Protein AF-0000000075883221 (afdb_homodimer)

Sequence (142 aa):
MRKSFYSWLMTQRNPKSNEPLAILADLVFDDTTFPKHTNDFETISRYLEDQAGFSFNLGQFDEIWEDYLAHMRKSFYSWLMTQRNPKSNEPLAILADLVFDDTTFPKHTNDFETISRYLEDQAGFSFNLGQFDEIWEDYLAH

pLDDT: mean 91.97, std 5.65, range [69.56, 97.62]

Secondary structure (DSSP, 8-state):
-PPPHHHHHHTT--TT---HHHHHHHHHHH-TTS-TT---HHHHHHHHHH-GGGEEEGGGHHHHHHHHHT-/-PPPHHHHHHTT--TT---HHHHHHHHHHH-TTS-TT---HHHHHHHHHH-GGGEEEGGGHHHHHHHHHT-

Organism: Streptococcus dysgalactiae (NCBI:txid1334)

InterPro domains:
  IPR010673 Protein of unknown function UPF0346 [MF_01538] (1-71)
  IPR010673 Protein of unknown function UPF0346 [NF010193] (1-71)
  IPR010673 Protein of unknown function UPF0346 [PIRSF037262] (1-69)
  IPR023089 YozE SAM-like domain [PF06855] (4-69)
  IPR036806 YozE SAM-like superfamily [G3DSA:1.10.150.260] (1-71)
  IPR036806 YozE SAM-like superfamily [SSF140652] (2-71)

Structure (mmCIF, N/CA/C/O backbone):
data_AF-0000000075883221-model_v1
#
loop_
_entity.id
_entity.type
_entity.pdbx_description
1 polymer 'Uncharacterized protein YozE (UPF0346 family)'
#
loop_
_atom_site.group_PDB
_atom_site.id
_atom_site.type_symbol
_atom_site.label_atom_id
_atom_site.label_alt_id
_atom_site.label_comp_id
_atom_site.label_asym_id
_atom_site.label_entity_id
_atom_site.label_seq_id
_atom_site.pdbx_PDB_ins_code
_atom_site.Cartn_x
_atom_site.Cartn_y
_atom_site.Cartn_z
_atom_site.occupancy
_atom_site.B_iso_or_equiv
_atom_site.auth_seq_id
_atom_site.auth_comp_id
_atom_site.auth_asym_id
_atom_site.auth_atom_id
_atom_site.pdbx_PDB_model_num
ATOM 1 N N . MET A 1 1 ? 0.484 31.312 6.648 1 73.25 1 MET A N 1
ATOM 2 C CA . MET A 1 1 ? 0.153 30.125 7.418 1 73.25 1 MET A CA 1
ATOM 3 C C . MET A 1 1 ? 0.407 28.859 6.602 1 73.25 1 MET A C 1
ATOM 5 O O . MET A 1 1 ? 0.281 28.875 5.375 1 73.25 1 MET A O 1
ATOM 9 N N . ARG A 1 2 ? 1.099 27.812 7.137 1 83.62 2 ARG A N 1
ATOM 10 C CA . ARG A 1 2 ? 1.373 26.594 6.363 1 83.62 2 ARG A CA 1
ATOM 11 C C . ARG A 1 2 ? 0.087 25.828 6.066 1 83.62 2 ARG A C 1
ATOM 13 O O . ARG A 1 2 ? -0.801 25.75 6.918 1 83.62 2 ARG A O 1
ATOM 20 N N . LYS A 1 3 ? -0.181 25.469 4.848 1 90 3 LYS A N 1
ATOM 21 C CA . LYS A 1 3 ? -1.321 24.641 4.461 1 90 3 LYS A CA 1
ATOM 22 C C . LYS A 1 3 ? -1.404 23.391 5.32 1 90 3 LYS A C 1
ATOM 24 O O . LYS A 1 3 ? -0.382 22.875 5.777 1 90 3 LYS A O 1
ATOM 29 N N . SER A 1 4 ? -2.551 23.047 5.629 1 93.81 4 SER A N 1
ATOM 30 C CA . SER A 1 4 ? -2.691 21.75 6.281 1 93.81 4 SER A CA 1
ATOM 31 C C . SER A 1 4 ? -2.076 20.625 5.438 1 93.81 4 SER A C 1
ATOM 33 O O . SER A 1 4 ? -1.863 20.797 4.238 1 93.81 4 SER A O 1
ATOM 35 N N . PHE A 1 5 ? -1.725 19.547 6.059 1 97.31 5 PHE A N 1
ATOM 36 C CA . PHE A 1 5 ? -1.173 18.422 5.332 1 97.31 5 PHE A CA 1
ATOM 37 C C . PHE A 1 5 ? -2.115 17.984 4.215 1 97.31 5 PHE A C 1
ATOM 39 O O . PHE A 1 5 ? -1.681 17.734 3.086 1 97.31 5 PHE A O 1
ATOM 46 N N . TYR A 1 6 ? -3.326 17.844 4.555 1 97.06 6 TYR A N 1
ATOM 47 C CA . TYR A 1 6 ? -4.312 17.406 3.578 1 97.06 6 TYR A CA 1
ATOM 48 C C . TYR A 1 6 ? -4.352 18.344 2.379 1 97.06 6 TYR A C 1
ATOM 50 O O . TYR A 1 6 ? -4.297 17.906 1.231 1 97.06 6 TYR A O 1
ATOM 58 N N . SER A 1 7 ? -4.449 19.609 2.654 1 96.19 7 SER A N 1
ATOM 59 C CA . SER A 1 7 ? -4.504 20.609 1.586 1 96.19 7 SER A CA 1
ATOM 60 C C . SER A 1 7 ? -3.273 20.516 0.691 1 96.19 7 SER A C 1
ATOM 62 O O . SER A 1 7 ? -3.385 20.578 -0.536 1 96.19 7 SER A O 1
ATOM 64 N N . TRP A 1 8 ? -2.162 20.484 1.29 1 97.62 8 TRP A N 1
ATOM 65 C CA . TRP A 1 8 ? -0.924 20.328 0.533 1 97.62 8 TRP A CA 1
ATOM 66 C C . TRP A 1 8 ? -0.95 19.062 -0.297 1 97.62 8 TRP A C 1
ATOM 68 O O . TRP A 1 8 ? -0.563 19.062 -1.469 1 97.62 8 TRP A O 1
ATOM 78 N N . LEU A 1 9 ? -1.354 17.969 0.346 1 97.44 9 LEU A N 1
ATOM 79 C CA . LEU A 1 9 ? -1.408 16.672 -0.318 1 97.44 9 LEU A CA 1
ATOM 80 C C . LEU A 1 9 ? -2.295 16.734 -1.557 1 97.44 9 LEU A C 1
ATOM 82 O O . LEU A 1 9 ? -1.979 16.125 -2.582 1 97.44 9 LEU A O 1
ATOM 86 N N . MET A 1 10 ? -3.352 17.484 -1.574 1 97.44 10 MET A N 1
ATOM 87 C CA . MET A 1 10 ? -4.281 17.594 -2.695 1 97.44 10 MET A CA 1
ATOM 88 C C . MET A 1 10 ? -3.594 18.203 -3.91 1 97.44 10 MET A C 1
ATOM 90 O O . MET A 1 10 ? -3.949 17.906 -5.051 1 97.44 10 MET A O 1
ATOM 94 N N . THR A 1 11 ? -2.574 19 -3.654 1 97.5 11 THR A N 1
ATOM 95 C CA . THR A 1 11 ? -1.851 19.625 -4.754 1 97.5 11 THR A CA 1
ATOM 96 C C . THR A 1 11 ? -0.915 18.625 -5.426 1 97.5 11 THR A C 1
ATOM 98 O O . THR A 1 11 ? -0.398 18.875 -6.516 1 97.5 11 THR A O 1
ATOM 101 N N . GLN A 1 12 ? -0.787 17.484 -4.809 1 96.81 12 GLN A N 1
ATOM 102 C CA . GLN A 1 12 ? 0.156 16.5 -5.312 1 96.81 12 GLN A CA 1
ATOM 103 C C . GLN A 1 12 ? -0.566 15.391 -6.082 1 96.81 12 GLN A C 1
ATOM 105 O O . GLN A 1 12 ? 0.068 14.461 -6.586 1 96.81 12 GLN A O 1
ATOM 110 N N . ARG A 1 13 ? -1.827 15.422 -6.297 1 96.19 13 ARG A N 1
ATOM 111 C CA . ARG A 1 13 ? -2.59 14.398 -7.008 1 96.19 13 ARG A CA 1
ATOM 112 C C . ARG A 1 13 ? -2.164 14.32 -8.469 1 96.19 13 ARG A C 1
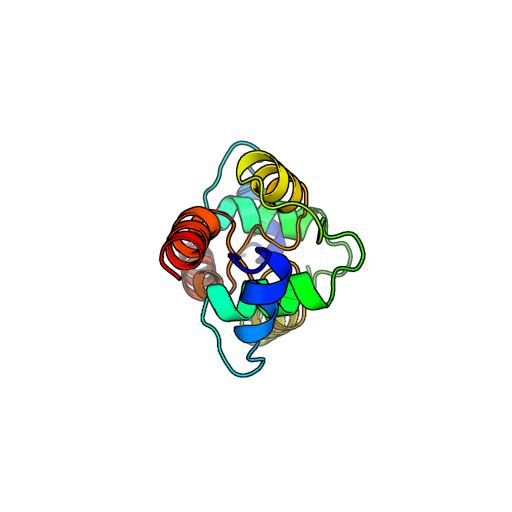ATOM 114 O O . ARG A 1 13 ? -1.927 15.344 -9.109 1 96.19 13 ARG A O 1
ATOM 121 N N . ASN A 1 14 ? -2 13.141 -8.867 1 96 14 ASN A N 1
ATOM 122 C CA . ASN A 1 14 ? -1.658 12.828 -10.25 1 96 14 ASN A CA 1
ATOM 123 C C . ASN A 1 14 ? -1.959 11.367 -10.586 1 96 14 ASN A C 1
ATOM 125 O O . ASN A 1 14 ? -1.088 10.508 -10.453 1 96 14 ASN A O 1
ATOM 129 N N . PRO A 1 15 ? -3.1 11.102 -11.094 1 89.81 15 PRO A N 1
ATOM 130 C CA . PRO A 1 15 ? -3.521 9.727 -11.344 1 89.81 15 PRO A CA 1
ATOM 131 C C . PRO A 1 15 ? -2.629 9.008 -12.352 1 89.81 15 PRO A C 1
ATOM 133 O O . PRO A 1 15 ? -2.645 7.777 -12.43 1 89.81 15 PRO A O 1
ATOM 136 N N . LYS A 1 16 ? -1.85 9.711 -13.039 1 92.19 16 LYS A N 1
ATOM 137 C CA . LYS A 1 16 ? -0.99 9.117 -14.055 1 92.19 16 LYS A CA 1
ATOM 138 C C . LYS A 1 16 ? 0.404 8.836 -13.5 1 92.19 16 LYS A C 1
ATOM 140 O O . LYS A 1 16 ? 1.252 8.273 -14.203 1 92.19 16 LYS A O 1
ATOM 145 N N . SER A 1 17 ? 0.628 9.203 -12.312 1 91.81 17 SER A N 1
ATOM 146 C CA . SER A 1 17 ? 1.946 9.039 -11.711 1 91.81 17 SER A CA 1
ATOM 147 C C . SER A 1 17 ? 1.976 7.832 -10.773 1 91.81 17 SER A C 1
ATOM 149 O O . SER A 1 17 ? 1.021 7.594 -10.031 1 91.81 17 SER A O 1
ATOM 151 N N . ASN A 1 18 ? 3.072 7.188 -10.844 1 87.62 18 ASN A N 1
ATOM 152 C CA . ASN A 1 18 ? 3.248 6.066 -9.93 1 87.62 18 ASN A CA 1
ATOM 153 C C . ASN A 1 18 ? 4.176 6.43 -8.773 1 87.62 18 ASN A C 1
ATOM 155 O O . ASN A 1 18 ? 4.664 5.547 -8.062 1 87.62 18 ASN A O 1
ATOM 159 N N . GLU A 1 19 ? 4.43 7.695 -8.562 1 90.19 19 GLU A N 1
ATOM 160 C CA . GLU A 1 19 ? 5.23 8.141 -7.422 1 90.19 19 GLU A CA 1
ATOM 161 C C . GLU A 1 19 ? 4.465 7.98 -6.113 1 90.19 19 GLU A C 1
ATOM 163 O O . GLU A 1 19 ? 3.268 8.258 -6.047 1 90.19 19 GLU A O 1
ATOM 168 N N . PRO A 1 20 ? 5.148 7.57 -5.047 1 90.75 20 PRO A N 1
ATOM 169 C CA . PRO A 1 20 ? 4.477 7.312 -3.773 1 90.75 20 PRO A CA 1
ATOM 170 C C . PRO A 1 20 ? 3.656 8.508 -3.289 1 90.75 20 PRO A C 1
ATOM 172 O O . PRO A 1 20 ? 2.551 8.336 -2.77 1 90.75 20 PRO A O 1
ATOM 175 N N . LEU A 1 21 ? 4.242 9.703 -3.504 1 94.88 21 LEU A N 1
ATOM 176 C CA . LEU A 1 21 ? 3.543 10.906 -3.074 1 94.88 21 LEU A CA 1
ATOM 177 C C . LEU A 1 21 ? 2.223 11.062 -3.824 1 94.88 21 LEU A C 1
ATOM 179 O O . LEU A 1 21 ? 1.189 11.352 -3.217 1 94.88 21 LEU A O 1
ATOM 183 N N . ALA A 1 22 ? 2.248 10.898 -5.09 1 94.44 22 ALA A N 1
ATOM 184 C CA . ALA A 1 22 ? 1.038 11 -5.898 1 94.44 22 ALA A CA 1
ATOM 185 C C . ALA A 1 22 ? 0.042 9.906 -5.547 1 94.44 22 ALA A C 1
ATOM 187 O O . ALA A 1 22 ? -1.163 10.148 -5.461 1 94.44 22 ALA A O 1
ATOM 188 N N . ILE A 1 23 ? 0.528 8.703 -5.352 1 91.25 23 ILE A N 1
ATOM 189 C CA . ILE A 1 23 ? -0.312 7.566 -4.988 1 91.25 23 ILE A CA 1
ATOM 190 C C . ILE A 1 23 ? -1.012 7.848 -3.658 1 91.25 23 ILE A C 1
ATOM 192 O O . ILE A 1 23 ? -2.232 7.715 -3.553 1 91.25 23 ILE A O 1
ATOM 196 N N . LEU A 1 24 ? -0.252 8.25 -2.705 1 94.06 24 LEU A N 1
ATOM 197 C CA . LEU A 1 24 ? -0.836 8.586 -1.41 1 94.06 24 LEU A CA 1
ATOM 198 C C . LEU A 1 24 ? -1.904 9.664 -1.558 1 94.06 24 LEU A C 1
ATOM 200 O O . LEU A 1 24 ? -2.982 9.562 -0.968 1 94.06 24 LEU A O 1
ATOM 204 N N . ALA A 1 25 ? -1.554 10.695 -2.295 1 95.69 25 ALA A N 1
ATOM 205 C CA . ALA A 1 25 ? -2.48 11.812 -2.479 1 95.69 25 ALA A CA 1
ATOM 206 C C . ALA A 1 25 ? -3.814 11.328 -3.041 1 95.69 25 ALA A C 1
ATOM 208 O O . ALA A 1 25 ? -4.879 11.703 -2.545 1 95.69 25 ALA A O 1
ATOM 209 N N . ASP A 1 26 ? -3.768 10.531 -4.016 1 93.44 26 ASP A N 1
ATOM 210 C CA . ASP A 1 26 ? -4.98 10.047 -4.668 1 93.44 26 ASP A CA 1
ATOM 211 C C . ASP A 1 26 ? -5.777 9.133 -3.736 1 93.44 26 ASP A C 1
ATOM 213 O O . ASP A 1 26 ? -7.008 9.18 -3.715 1 93.44 26 ASP A O 1
ATOM 217 N N . LEU A 1 27 ? -5.109 8.297 -2.977 1 91.44 27 LEU A N 1
ATOM 218 C CA . LEU A 1 27 ? -5.781 7.43 -2.018 1 91.44 27 LEU A CA 1
ATOM 219 C C . LEU A 1 27 ? -6.473 8.242 -0.931 1 91.44 27 LEU A C 1
ATOM 221 O O . LEU A 1 27 ? -7.621 7.969 -0.577 1 91.44 27 LEU A O 1
ATOM 225 N N . VAL A 1 28 ? -5.781 9.18 -0.426 1 94.12 28 VAL A N 1
ATOM 226 C CA . VAL A 1 28 ? -6.312 10.016 0.644 1 94.12 28 VAL A CA 1
ATOM 227 C C . VAL A 1 28 ? -7.484 10.836 0.119 1 94.12 28 VAL A C 1
ATOM 229 O O . VAL A 1 28 ? -8.461 11.07 0.838 1 94.12 28 VAL A O 1
ATOM 232 N N . PHE A 1 29 ? -7.383 11.305 -1.073 1 94.75 29 PHE A N 1
ATOM 233 C CA . PHE A 1 29 ? -8.461 12.062 -1.688 1 94.75 29 PHE A CA 1
ATOM 234 C C . PHE A 1 29 ? -9.766 11.266 -1.676 1 94.75 29 PHE A C 1
ATOM 236 O O . PHE A 1 29 ? -10.828 11.812 -1.401 1 94.75 29 PHE A O 1
ATOM 243 N N . ASP A 1 30 ? -9.617 10.016 -1.878 1 91.44 30 ASP A N 1
ATOM 244 C CA . ASP A 1 30 ? -10.789 9.141 -1.976 1 91.44 30 ASP A CA 1
ATOM 245 C C . ASP A 1 30 ? -11.242 8.68 -0.595 1 91.44 30 ASP A C 1
ATOM 247 O O . ASP A 1 30 ? -12.297 8.062 -0.461 1 91.44 30 ASP A O 1
ATOM 251 N N . ASP A 1 31 ? -10.484 8.953 0.42 1 91.69 31 ASP A N 1
ATOM 252 C CA . ASP A 1 31 ? -10.797 8.523 1.779 1 91.69 31 ASP A CA 1
ATOM 253 C C . ASP A 1 31 ? -11.531 9.609 2.549 1 91.69 31 ASP A C 1
ATOM 255 O O . ASP A 1 31 ? -10.914 10.523 3.1 1 91.69 31 ASP A O 1
ATOM 259 N N . THR A 1 32 ? -12.727 9.398 2.74 1 93.56 32 THR A N 1
ATOM 260 C CA . THR A 1 32 ? -13.578 10.414 3.354 1 93.56 32 THR A CA 1
ATOM 261 C C . THR A 1 32 ? -13.328 10.492 4.855 1 93.56 32 THR A C 1
ATOM 263 O O . THR A 1 32 ? -13.719 11.469 5.504 1 93.56 32 THR A O 1
ATOM 266 N N . THR A 1 33 ? -12.695 9.453 5.426 1 94.25 33 THR A N 1
ATOM 267 C CA . THR A 1 33 ? -12.508 9.406 6.871 1 94.25 33 THR A CA 1
ATOM 268 C C . THR A 1 33 ? -11.125 9.938 7.254 1 94.25 33 THR A C 1
ATOM 270 O O . THR A 1 33 ? -10.781 10 8.438 1 94.25 33 THR A O 1
ATOM 273 N N . PHE A 1 34 ? -10.406 10.289 6.289 1 95.62 34 PHE A N 1
ATOM 274 C CA . PHE A 1 34 ? -9.07 10.812 6.562 1 95.62 34 PHE A CA 1
ATOM 275 C C . PHE A 1 34 ? -9.141 12.055 7.445 1 95.62 34 PHE A C 1
ATOM 277 O O . PHE A 1 34 ? -10 12.914 7.242 1 95.62 34 PHE A O 1
ATOM 284 N N . PRO A 1 35 ? -8.281 12.148 8.438 1 95.38 35 PRO A N 1
ATOM 285 C CA . PRO A 1 35 ? -8.273 13.336 9.305 1 95.38 35 PRO A CA 1
ATOM 286 C C . PRO A 1 35 ? -7.727 14.578 8.602 1 95.38 35 PRO A C 1
ATOM 288 O O . PRO A 1 35 ? -6.555 14.922 8.781 1 95.38 35 PRO A O 1
ATOM 291 N N . LYS A 1 36 ? -8.508 15.312 8.039 1 94.94 36 LYS A N 1
ATOM 292 C CA . LYS A 1 36 ? -8.141 16.406 7.145 1 94.94 36 LYS A CA 1
ATOM 293 C C . LYS A 1 36 ? -7.73 17.641 7.934 1 94.94 36 LYS A C 1
ATOM 295 O O . LYS A 1 36 ? -7.02 18.516 7.414 1 94.94 36 LYS A O 1
ATOM 300 N N . HIS A 1 37 ? -8.109 17.672 9.164 1 92.62 37 HIS A N 1
ATOM 301 C CA . HIS A 1 37 ? -7.949 18.906 9.914 1 92.62 37 HIS A CA 1
ATOM 302 C C . HIS A 1 37 ? -6.73 18.859 10.828 1 92.62 37 HIS A C 1
ATOM 304 O O . HIS A 1 37 ? -6.418 19.828 11.516 1 92.62 37 HIS A O 1
ATOM 310 N N . THR A 1 38 ? -6.098 17.812 10.82 1 93.38 38 THR A N 1
ATOM 311 C CA . THR A 1 38 ? -4.934 17.688 11.688 1 93.38 38 THR A CA 1
ATOM 312 C C . THR A 1 38 ? -3.643 17.797 10.883 1 93.38 38 THR A C 1
ATOM 314 O O . THR A 1 38 ? -3.586 17.359 9.734 1 93.38 38 THR A O 1
ATOM 317 N N . ASN A 1 39 ? -2.65 18.344 11.531 1 94.56 39 ASN A N 1
ATOM 318 C CA . ASN A 1 39 ? -1.298 18.391 10.984 1 94.56 39 ASN A CA 1
ATOM 319 C C . ASN A 1 39 ? -0.297 17.719 11.93 1 94.56 39 ASN A C 1
ATOM 321 O O . ASN A 1 39 ? 0.859 18.141 12.008 1 94.56 39 ASN A O 1
ATOM 325 N N . ASP A 1 40 ? -0.813 16.797 12.648 1 96.12 40 ASP A N 1
ATOM 326 C CA . ASP A 1 40 ? 0.028 16.062 13.586 1 96.12 40 ASP A CA 1
ATOM 327 C C . ASP A 1 40 ? 0.548 14.773 12.945 1 96.12 40 ASP A C 1
ATOM 329 O O . ASP A 1 40 ? -0.236 13.914 12.539 1 96.12 40 ASP A O 1
ATOM 333 N N . P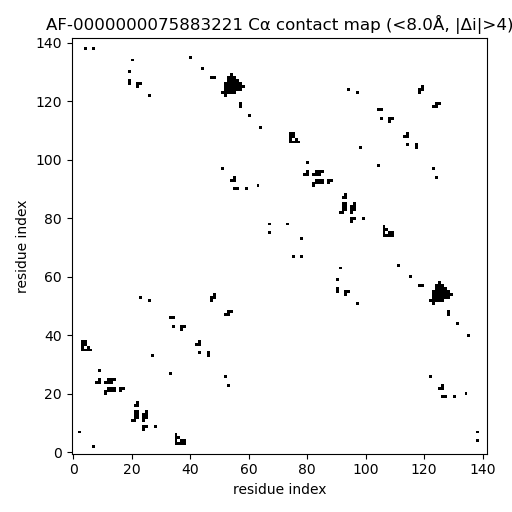HE A 1 41 ? 1.865 14.648 12.953 1 96.56 41 PHE A N 1
ATOM 334 C CA . PHE A 1 41 ? 2.527 13.516 12.32 1 96.56 41 PHE A CA 1
ATOM 335 C C . PHE A 1 41 ? 2.066 12.203 12.938 1 96.56 41 PHE A C 1
ATOM 337 O O . PHE A 1 41 ? 1.693 11.273 12.227 1 96.56 41 PHE A O 1
ATOM 344 N N . GLU A 1 42 ? 2.078 12.102 14.219 1 95.69 42 GLU A N 1
ATOM 345 C CA . GLU A 1 42 ? 1.736 10.867 14.914 1 95.69 42 GLU A CA 1
ATOM 346 C C . GLU A 1 42 ? 0.296 10.445 14.625 1 95.69 42 GLU A C 1
ATOM 348 O O . GLU A 1 42 ? 0.023 9.273 14.375 1 95.69 42 GLU A O 1
ATOM 353 N N . THR A 1 43 ? -0.602 11.414 14.609 1 96.38 43 THR A N 1
ATOM 354 C CA . THR A 1 43 ? -2.014 11.148 14.359 1 96.38 43 THR A CA 1
ATOM 355 C C . THR A 1 43 ? -2.221 10.625 12.945 1 96.38 43 THR A C 1
ATOM 357 O O . THR A 1 43 ? -2.885 9.602 12.75 1 96.38 43 THR A O 1
ATOM 360 N N . ILE A 1 44 ? -1.603 11.312 12 1 96.19 44 ILE A N 1
ATOM 361 C CA . ILE A 1 44 ? -1.781 10.93 10.602 1 96.19 44 ILE A CA 1
ATOM 362 C C . ILE A 1 44 ? -1.068 9.609 10.336 1 96.19 44 ILE A C 1
ATOM 364 O O . ILE A 1 44 ? -1.615 8.727 9.664 1 96.19 44 ILE A O 1
ATOM 368 N N . SER A 1 45 ? 0.149 9.43 10.883 1 93.12 45 SER A N 1
ATOM 369 C CA . SER A 1 45 ? 0.89 8.18 10.734 1 93.12 45 SER A CA 1
ATOM 370 C C . SER A 1 45 ? 0.098 7 11.289 1 93.12 45 SER A C 1
ATOM 372 O O . SER A 1 45 ? -0.005 5.957 10.633 1 93.12 45 SER A O 1
ATOM 374 N N . ARG A 1 46 ? -0.464 7.16 12.445 1 93.12 46 ARG A N 1
ATOM 375 C CA . ARG A 1 46 ? -1.255 6.098 13.062 1 93.12 46 ARG A CA 1
ATOM 376 C C . ARG A 1 46 ? -2.49 5.777 12.227 1 93.12 46 ARG A C 1
ATOM 378 O O . ARG A 1 46 ? -2.854 4.613 12.07 1 93.12 46 ARG A O 1
ATOM 385 N N . TYR A 1 47 ? -3.176 6.812 11.766 1 93.88 47 TYR A N 1
ATOM 386 C CA . TYR A 1 47 ? -4.336 6.617 10.898 1 93.88 47 TYR A CA 1
ATOM 387 C C . TYR A 1 47 ? -3.98 5.754 9.695 1 93.88 47 TYR A C 1
ATOM 389 O O . TYR A 1 47 ? -4.672 4.781 9.398 1 93.88 47 TYR A O 1
ATOM 397 N N . LEU A 1 48 ? -2.9 6.102 8.984 1 91.5 48 LEU A N 1
ATOM 398 C CA . LEU A 1 48 ? -2.467 5.387 7.793 1 91.5 48 LEU A CA 1
ATOM 399 C C . LEU A 1 48 ? -2.092 3.947 8.125 1 91.5 48 LEU A C 1
ATOM 401 O O . LEU A 1 48 ? -2.395 3.029 7.359 1 91.5 48 LEU A O 1
ATOM 405 N N . GLU A 1 49 ? -1.438 3.801 9.273 1 87.25 49 GLU A N 1
ATOM 406 C CA . GLU A 1 49 ? -1.008 2.477 9.711 1 87.25 49 GLU A CA 1
ATOM 407 C C . GLU A 1 49 ? -2.201 1.549 9.914 1 87.25 49 GLU A C 1
ATOM 409 O O . GLU A 1 49 ? -2.123 0.352 9.633 1 87.25 49 GLU A O 1
ATOM 414 N N . ASP A 1 50 ? -3.217 2.121 10.359 1 87.12 50 ASP A N 1
ATOM 415 C CA . ASP A 1 50 ? -4.391 1.328 10.703 1 87.12 50 ASP A CA 1
ATOM 416 C C . ASP A 1 50 ? -5.227 1.01 9.469 1 87.12 50 ASP A C 1
ATOM 418 O O . ASP A 1 50 ? -6.129 0.17 9.523 1 87.12 50 ASP A O 1
ATOM 422 N N . GLN A 1 51 ? -4.844 1.656 8.344 1 83.44 51 GLN A N 1
ATOM 423 C CA . GLN A 1 51 ? -5.59 1.427 7.105 1 83.44 51 GLN A CA 1
ATOM 424 C C . GLN A 1 51 ? -4.824 0.494 6.172 1 83.44 51 GLN A C 1
ATOM 426 O O . GLN A 1 51 ? -3.645 0.713 5.895 1 83.44 51 GLN A O 1
ATOM 431 N N . ALA A 1 52 ? -5.477 -0.48 5.758 1 69.56 52 ALA A N 1
ATOM 432 C CA . ALA A 1 52 ? -4.875 -1.48 4.883 1 69.56 52 ALA A CA 1
ATOM 433 C C . ALA A 1 52 ? -4.453 -0.861 3.553 1 69.56 52 ALA A C 1
ATOM 435 O O . ALA A 1 52 ? -3.482 -1.308 2.932 1 69.56 52 ALA A O 1
ATOM 436 N N . GLY A 1 53 ? -5.113 0.094 3.172 1 76.56 53 GLY A N 1
ATOM 437 C CA . GLY A 1 53 ? -4.914 0.705 1.867 1 76.56 53 GLY A CA 1
ATOM 438 C C . GLY A 1 53 ? -3.564 1.383 1.726 1 76.56 53 GLY A C 1
ATOM 439 O O . GLY A 1 53 ? -3.188 1.804 0.63 1 76.56 53 GLY A O 1
ATOM 440 N N . PHE A 1 54 ? -2.756 1.291 2.756 1 77.88 54 PHE A N 1
ATOM 441 C CA . PHE A 1 54 ? -1.516 2.055 2.721 1 77.88 54 PHE A CA 1
ATOM 442 C C . PHE A 1 54 ? -0.322 1.163 3.043 1 77.88 54 PHE A C 1
ATOM 444 O O . PHE A 1 54 ? 0.73 1.651 3.459 1 77.88 54 PHE A O 1
ATOM 451 N N . SER A 1 55 ? -0.422 -0.079 2.816 1 80.69 55 SER A N 1
ATOM 452 C CA . SER A 1 55 ? 0.583 -0.952 3.414 1 80.69 55 SER A CA 1
ATOM 453 C C . SER A 1 55 ? 1.483 -1.568 2.348 1 80.69 55 SER A C 1
ATOM 455 O O . SER A 1 55 ? 2.594 -2.014 2.646 1 80.69 55 SER A O 1
ATOM 457 N N . PHE A 1 56 ? 1.053 -1.574 1.112 1 86.44 56 PHE A N 1
ATOM 458 C CA . PHE A 1 56 ? 1.811 -2.332 0.123 1 86.44 56 PHE A CA 1
ATOM 459 C C . PHE A 1 56 ? 1.974 -1.531 -1.163 1 86.44 56 PHE A C 1
ATOM 461 O O . PHE A 1 56 ? 1.023 -0.902 -1.633 1 86.44 56 PHE A O 1
ATOM 468 N N . ASN A 1 57 ? 3.139 -1.593 -1.672 1 85.62 57 ASN A N 1
ATOM 469 C CA . ASN A 1 57 ? 3.465 -0.978 -2.953 1 85.62 57 ASN A CA 1
ATOM 470 C C . ASN A 1 57 ? 3.488 -2.008 -4.078 1 85.62 57 ASN A C 1
ATOM 472 O O . ASN A 1 57 ? 4.32 -2.918 -4.078 1 85.62 57 ASN A O 1
ATOM 476 N N . LEU A 1 58 ? 2.66 -1.768 -5.117 1 88.56 58 LEU A N 1
ATOM 477 C CA . LEU A 1 58 ? 2.521 -2.68 -6.246 1 88.56 58 LEU A CA 1
ATOM 478 C C . LEU A 1 58 ? 3.844 -2.83 -6.992 1 88.56 58 LEU A C 1
ATOM 480 O O . LEU A 1 58 ? 4.098 -3.865 -7.609 1 88.56 58 LEU A O 1
ATOM 484 N N . GLY A 1 59 ? 4.652 -1.813 -6.91 1 87.5 59 GLY A N 1
ATOM 485 C CA . GLY A 1 59 ? 5.953 -1.868 -7.566 1 87.5 59 GLY A CA 1
ATOM 486 C C . GLY A 1 59 ? 6.828 -2.998 -7.055 1 87.5 59 GLY A C 1
ATOM 487 O O . GLY A 1 59 ? 7.801 -3.377 -7.711 1 87.5 59 GLY A O 1
ATOM 488 N N . GLN A 1 60 ? 6.508 -3.596 -5.949 1 89 60 GLN A N 1
ATOM 489 C CA . GLN A 1 60 ? 7.285 -4.676 -5.352 1 89 60 GLN A CA 1
ATOM 490 C C . GLN A 1 60 ? 6.777 -6.039 -5.816 1 89 60 GLN A C 1
ATOM 492 O O . GLN A 1 60 ? 7.395 -7.066 -5.535 1 89 60 GLN A O 1
ATOM 497 N N . PHE A 1 61 ? 5.734 -6.047 -6.547 1 94.19 61 PHE A N 1
ATOM 498 C CA . PHE A 1 61 ? 5.082 -7.312 -6.867 1 94.19 61 PHE A CA 1
ATOM 499 C C . PHE A 1 61 ? 5.934 -8.133 -7.824 1 94.19 61 PHE A C 1
ATOM 501 O O . PHE A 1 61 ? 6.027 -9.359 -7.691 1 94.19 61 PHE A O 1
ATOM 508 N N . ASP A 1 62 ? 6.672 -7.484 -8.742 1 93.88 62 ASP A N 1
ATOM 509 C CA . ASP A 1 62 ? 7.496 -8.211 -9.695 1 93.88 62 ASP A CA 1
ATOM 510 C C . ASP A 1 62 ? 8.539 -9.07 -8.984 1 93.88 62 ASP A C 1
ATOM 512 O O . ASP A 1 62 ? 8.75 -10.227 -9.336 1 93.88 62 ASP A O 1
ATOM 516 N N . GLU A 1 63 ? 9.141 -8.516 -8.039 1 95.25 63 GLU A N 1
ATOM 517 C CA . GLU A 1 63 ? 10.156 -9.242 -7.285 1 95.25 63 GLU A CA 1
ATOM 518 C C . GLU A 1 63 ? 9.539 -10.391 -6.496 1 95.25 63 GLU A C 1
ATOM 520 O O . GLU A 1 63 ? 10.117 -11.477 -6.41 1 95.25 63 GLU A O 1
ATOM 525 N N . ILE A 1 64 ? 8.438 -10.211 -5.914 1 96 64 ILE A N 1
ATOM 526 C CA . ILE A 1 64 ? 7.734 -11.242 -5.148 1 96 64 ILE A CA 1
ATOM 527 C C . ILE A 1 64 ? 7.359 -12.398 -6.066 1 96 64 ILE A C 1
ATOM 529 O O . ILE A 1 64 ? 7.496 -13.57 -5.691 1 96 64 ILE A O 1
ATOM 533 N N . TRP A 1 65 ? 6.879 -12.023 -7.242 1 96.69 65 TRP A N 1
ATOM 534 C CA . TRP A 1 65 ? 6.523 -13.055 -8.211 1 96.69 65 TRP A CA 1
ATOM 535 C C . TRP A 1 65 ? 7.742 -13.891 -8.594 1 96.69 65 TRP A C 1
ATOM 537 O O . TRP A 1 65 ? 7.652 -15.109 -8.727 1 96.69 65 TRP A O 1
ATOM 547 N N . GLU A 1 66 ? 8.883 -13.234 -8.781 1 96.31 66 GLU A N 1
ATOM 548 C CA . GLU A 1 66 ? 10.117 -13.953 -9.086 1 96.31 66 GLU A CA 1
ATOM 549 C C . GLU A 1 66 ? 10.484 -14.922 -7.961 1 96.31 66 GLU A C 1
ATOM 551 O O . GLU A 1 66 ? 10.953 -16.031 -8.219 1 96.31 66 GLU A O 1
ATOM 556 N N . ASP A 1 67 ? 10.297 -14.5 -6.738 1 95.69 67 ASP A N 1
ATOM 557 C CA . ASP A 1 67 ? 10.531 -15.367 -5.59 1 95.69 67 ASP A CA 1
ATOM 558 C C . ASP A 1 67 ? 9.625 -16.594 -5.637 1 95.69 67 ASP A C 1
ATOM 560 O O . ASP A 1 67 ? 10.055 -17.703 -5.32 1 95.69 67 ASP A O 1
ATOM 564 N N . TYR A 1 68 ? 8.406 -16.359 -5.988 1 96.56 68 TYR A N 1
ATOM 565 C CA . TYR A 1 68 ? 7.449 -17.453 -6.156 1 96.56 68 TYR A CA 1
ATOM 566 C C . TYR A 1 68 ? 7.926 -18.438 -7.211 1 96.56 68 TYR A C 1
ATOM 568 O O . TYR A 1 68 ? 7.922 -19.656 -6.98 1 96.56 68 TYR A O 1
ATOM 576 N N . LEU A 1 69 ? 8.422 -17.922 -8.336 1 95 69 LEU A N 1
ATOM 577 C CA . LEU A 1 69 ? 8.859 -18.781 -9.43 1 95 69 LEU A CA 1
ATOM 578 C C . LEU A 1 69 ? 10.109 -19.562 -9.031 1 95 69 LEU A C 1
ATOM 580 O O . LEU A 1 69 ? 10.359 -20.656 -9.547 1 95 69 LEU A O 1
ATOM 584 N N . ALA A 1 70 ? 10.844 -19.109 -8.156 1 93.75 70 ALA A N 1
ATOM 585 C CA . ALA A 1 70 ? 12.109 -19.703 -7.742 1 93.75 70 ALA A CA 1
ATOM 586 C C . ALA A 1 70 ? 11.883 -20.812 -6.703 1 93.75 70 ALA A C 1
ATOM 588 O O . ALA A 1 70 ? 12.812 -21.531 -6.336 1 93.75 70 ALA A O 1
ATOM 589 N N . HIS A 1 71 ? 10.727 -20.953 -6.203 1 84.62 71 HIS A N 1
ATOM 590 C CA . HIS A 1 71 ? 10.406 -21.969 -5.207 1 84.62 71 HIS A CA 1
ATOM 591 C C . HIS A 1 71 ? 9.594 -23.109 -5.812 1 84.62 71 HIS A C 1
ATOM 593 O O . HIS A 1 71 ? 8.734 -22.875 -6.664 1 84.62 71 HIS A O 1
ATOM 599 N N . MET B 1 1 ? 4.125 -31.031 -8.094 1 73.62 1 MET B N 1
ATOM 600 C CA . MET B 1 1 ? 3.365 -29.938 -8.695 1 73.62 1 MET B CA 1
ATOM 601 C C . MET B 1 1 ? 3.613 -28.625 -7.957 1 73.62 1 MET B C 1
ATOM 603 O O . MET B 1 1 ? 3.859 -28.625 -6.75 1 73.62 1 MET B O 1
ATOM 607 N N . ARG B 1 2 ? 3.916 -27.484 -8.664 1 83.88 2 ARG B N 1
ATOM 608 C CA . ARG B 1 2 ? 4.184 -26.234 -7.973 1 83.88 2 ARG B CA 1
ATOM 609 C C . ARG B 1 2 ? 2.928 -25.703 -7.293 1 83.88 2 ARG B C 1
ATOM 611 O O . ARG B 1 2 ? 1.829 -25.797 -7.844 1 83.88 2 ARG B O 1
ATOM 618 N N . LYS B 1 3 ? 2.969 -25.359 -6.031 1 90.12 3 LYS B N 1
ATOM 619 C CA . LYS B 1 3 ? 1.863 -24.734 -5.309 1 90.12 3 LYS B CA 1
ATOM 620 C C . LYS B 1 3 ? 1.313 -23.531 -6.07 1 90.12 3 LYS B C 1
ATOM 622 O O . LYS B 1 3 ? 2.053 -22.859 -6.793 1 90.12 3 LYS B O 1
ATOM 627 N N . SER B 1 4 ? 0.079 -23.406 -6.016 1 93.88 4 SER B N 1
ATOM 628 C CA . SER B 1 4 ? -0.476 -22.172 -6.566 1 93.88 4 SER B CA 1
ATOM 629 C C . SER B 1 4 ? 0.149 -20.938 -5.906 1 93.88 4 SER B C 1
ATOM 631 O O . SER B 1 4 ? 0.728 -21.047 -4.824 1 93.88 4 SER B O 1
ATOM 633 N N . PHE B 1 5 ? 0.104 -19.828 -6.57 1 97.44 5 PHE B N 1
ATOM 634 C CA . PHE B 1 5 ? 0.629 -18.594 -6.004 1 97.44 5 PHE B CA 1
ATOM 635 C C . PHE B 1 5 ? -0.011 -18.297 -4.652 1 97.44 5 PHE B C 1
ATOM 637 O O . PHE B 1 5 ? 0.682 -17.969 -3.689 1 97.44 5 PHE B O 1
ATOM 644 N N . TYR B 1 6 ? -1.272 -18.406 -4.629 1 97.19 6 TYR B N 1
ATOM 645 C CA . TYR B 1 6 ? -1.994 -18.125 -3.391 1 97.19 6 TYR B CA 1
ATOM 646 C C . TYR B 1 6 ? -1.513 -19.031 -2.262 1 97.19 6 TYR B C 1
ATOM 648 O O . TYR B 1 6 ? -1.205 -18.547 -1.167 1 97.19 6 TYR B O 1
ATOM 656 N N . SER B 1 7 ? -1.465 -20.297 -2.529 1 96.25 7 SER B N 1
ATOM 657 C CA . SER B 1 7 ? -1.03 -21.25 -1.519 1 96.25 7 SER B CA 1
ATOM 658 C C . SER B 1 7 ? 0.374 -20.922 -1.018 1 96.25 7 SER B C 1
ATOM 660 O O . SER B 1 7 ? 0.636 -20.969 0.186 1 96.25 7 SER B O 1
ATOM 662 N N . TRP B 1 8 ? 1.257 -20.703 -1.924 1 97.62 8 TRP B N 1
ATOM 663 C CA . TRP B 1 8 ? 2.611 -20.312 -1.554 1 97.62 8 TRP B CA 1
ATOM 664 C C . TRP B 1 8 ? 2.6 -19.047 -0.713 1 97.62 8 TRP B C 1
ATOM 666 O O . TRP B 1 8 ? 3.301 -18.953 0.297 1 97.62 8 TRP B O 1
ATOM 676 N N . LEU B 1 9 ? 1.816 -18.062 -1.183 1 97.5 9 LEU B N 1
ATOM 677 C CA . LEU B 1 9 ? 1.729 -16.781 -0.496 1 97.5 9 LEU B CA 1
ATOM 678 C C . LEU B 1 9 ? 1.262 -16.969 0.944 1 97.5 9 LEU B C 1
ATOM 680 O O . LEU B 1 9 ? 1.746 -16.281 1.851 1 97.5 9 LEU B O 1
ATOM 684 N N . MET B 1 10 ? 0.421 -17.891 1.254 1 97.5 10 MET B N 1
ATOM 685 C CA . MET B 1 10 ? -0.106 -18.141 2.592 1 97.5 10 MET B CA 1
ATOM 686 C C . MET B 1 10 ? 1.002 -18.594 3.539 1 97.5 10 MET B C 1
ATOM 688 O O . MET B 1 10 ? 0.943 -18.328 4.742 1 97.5 10 MET B O 1
ATOM 692 N N . THR B 1 11 ? 2.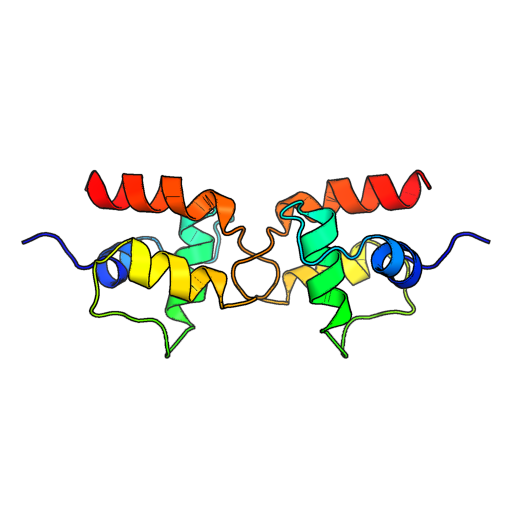008 -19.188 2.979 1 97.56 11 THR B N 1
ATOM 693 C CA . THR B 1 11 ? 3.119 -19.641 3.803 1 97.56 11 THR B CA 1
ATOM 694 C C . THR B 1 11 ? 4.012 -18.469 4.203 1 97.56 11 THR B C 1
ATOM 696 O O . THR B 1 11 ? 4.863 -18.609 5.086 1 97.56 11 THR B O 1
ATOM 699 N N . GLN B 1 12 ? 3.76 -17.344 3.615 1 96.88 12 GLN B N 1
ATOM 700 C CA . GLN B 1 12 ? 4.613 -16.188 3.855 1 96.88 12 GLN B CA 1
ATOM 701 C C . GLN B 1 12 ? 3.961 -15.211 4.828 1 96.88 12 GLN B C 1
ATOM 703 O O . GLN B 1 12 ? 4.535 -14.172 5.156 1 96.88 12 GLN B O 1
ATOM 708 N N . ARG B 1 13 ? 2.834 -15.469 5.406 1 96.19 13 ARG B N 1
ATOM 709 C CA . ARG B 1 13 ? 2.141 -14.594 6.34 1 96.19 13 ARG B CA 1
ATOM 710 C C . ARG B 1 13 ? 2.949 -14.398 7.617 1 96.19 13 ARG B C 1
ATOM 712 O O . ARG B 1 13 ? 3.539 -15.352 8.133 1 96.19 13 ARG B O 1
ATOM 719 N N . ASN B 1 14 ? 3.016 -13.203 7.977 1 96 14 ASN B N 1
ATOM 720 C CA . ASN B 1 14 ? 3.682 -12.797 9.211 1 96 14 ASN B CA 1
ATOM 721 C C . ASN B 1 14 ? 3.232 -11.414 9.664 1 96 14 ASN B C 1
ATOM 723 O O . ASN B 1 14 ? 3.859 -10.406 9.312 1 96 14 ASN B O 1
ATOM 727 N N . PRO B 1 15 ? 2.258 -11.352 10.484 1 89.75 15 PRO B N 1
ATOM 728 C CA . PRO B 1 15 ? 1.688 -10.062 10.883 1 89.75 15 PRO B CA 1
ATOM 729 C C . PRO B 1 15 ? 2.693 -9.172 11.609 1 89.75 15 PRO B C 1
ATOM 731 O O . PRO B 1 15 ? 2.482 -7.957 11.727 1 89.75 15 PRO B O 1
ATOM 734 N N . LYS B 1 16 ? 3.756 -9.695 12.016 1 92.19 16 LYS B N 1
ATOM 735 C CA . LYS B 1 16 ? 4.758 -8.938 12.758 1 92.19 16 LYS B CA 1
ATOM 736 C C . LYS B 1 16 ? 5.852 -8.414 11.836 1 92.19 16 LYS B C 1
ATOM 738 O O . LYS B 1 16 ? 6.75 -7.691 12.266 1 92.19 16 LYS B O 1
ATOM 743 N N . SER B 1 17 ? 5.789 -8.773 10.625 1 91.81 17 SER B N 1
ATOM 744 C CA . SER B 1 17 ? 6.824 -8.383 9.672 1 91.81 17 SER B CA 1
ATOM 745 C C . SER B 1 17 ? 6.363 -7.219 8.805 1 91.81 17 SER B C 1
ATOM 747 O O . SER B 1 17 ? 5.207 -7.176 8.375 1 91.81 17 SER B O 1
ATOM 749 N N . ASN B 1 18 ? 7.301 -6.383 8.57 1 87.62 18 ASN B N 1
ATOM 750 C CA . ASN B 1 18 ? 7 -5.273 7.676 1 87.62 18 ASN B CA 1
ATOM 751 C C . ASN B 1 18 ? 7.602 -5.492 6.293 1 87.62 18 ASN B C 1
ATOM 753 O O . ASN B 1 18 ? 7.711 -4.551 5.504 1 87.62 18 ASN B O 1
ATOM 757 N N . GLU B 1 19 ? 8 -6.691 5.992 1 90.31 19 GLU B N 1
ATOM 758 C CA . GLU B 1 19 ? 8.5 -7.012 4.66 1 90.31 19 GLU B CA 1
ATOM 759 C C . GLU B 1 19 ? 7.375 -7.023 3.631 1 90.31 19 GLU B C 1
ATOM 761 O O . GLU B 1 19 ? 6.281 -7.52 3.906 1 90.31 19 GLU B O 1
ATOM 766 N N . PRO B 1 20 ? 7.648 -6.523 2.414 1 90.88 20 PRO B N 1
ATOM 767 C CA . PRO B 1 20 ? 6.598 -6.422 1.396 1 90.88 20 PRO B CA 1
ATOM 768 C C . PRO B 1 20 ? 5.898 -7.754 1.136 1 90.88 20 PRO B C 1
ATOM 770 O O . PRO B 1 20 ? 4.68 -7.789 0.963 1 90.88 20 PRO B O 1
ATOM 773 N N . LEU B 1 21 ? 6.73 -8.812 1.133 1 94.94 21 LEU B N 1
ATOM 774 C CA . LEU B 1 21 ? 6.16 -10.133 0.889 1 94.94 21 LEU B CA 1
ATOM 775 C C . LEU B 1 21 ? 5.164 -10.508 1.981 1 94.94 21 LEU B C 1
ATOM 777 O O . LEU B 1 21 ? 4.066 -10.992 1.689 1 94.94 21 LEU B O 1
ATOM 781 N N . ALA B 1 22 ? 5.523 -10.32 3.199 1 94.5 22 ALA B N 1
ATOM 782 C CA . ALA B 1 22 ? 4.641 -10.625 4.32 1 94.5 22 ALA B CA 1
ATOM 783 C C . ALA B 1 22 ? 3.404 -9.727 4.301 1 94.5 22 ALA B C 1
ATOM 785 O O . ALA B 1 22 ? 2.291 -10.188 4.559 1 94.5 22 ALA B O 1
ATOM 786 N N . ILE B 1 23 ? 3.588 -8.469 4.016 1 91.19 23 ILE B N 1
ATOM 787 C CA . ILE B 1 23 ? 2.49 -7.508 3.939 1 91.19 23 ILE B CA 1
ATOM 788 C C . ILE B 1 23 ? 1.498 -7.941 2.863 1 91.19 23 ILE B C 1
ATOM 790 O O . ILE B 1 23 ? 0.295 -8.031 3.119 1 91.19 23 ILE B O 1
ATOM 794 N N . LEU B 1 24 ? 1.998 -8.219 1.713 1 94.19 24 LEU B N 1
ATOM 795 C CA . LEU B 1 24 ? 1.134 -8.688 0.634 1 94.19 24 LEU B CA 1
ATOM 796 C C . LEU B 1 24 ? 0.364 -9.93 1.055 1 94.19 24 LEU B C 1
ATOM 798 O O . LEU B 1 24 ? -0.839 -10.039 0.807 1 94.19 24 LEU B O 1
ATOM 802 N N . ALA B 1 25 ? 1.098 -10.867 1.629 1 95.75 25 ALA B N 1
ATOM 803 C CA . ALA B 1 25 ? 0.478 -12.125 2.039 1 95.75 25 ALA B CA 1
ATOM 804 C C . ALA B 1 25 ? -0.697 -11.875 2.98 1 95.75 25 ALA B C 1
ATOM 806 O O . ALA B 1 25 ? -1.775 -12.445 2.801 1 95.75 25 ALA B O 1
ATOM 807 N N . ASP B 1 26 ? -0.509 -11.062 3.932 1 93.44 26 ASP B N 1
ATOM 808 C CA . ASP B 1 26 ? -1.547 -10.789 4.922 1 93.44 26 ASP B CA 1
ATOM 809 C C . ASP B 1 26 ? -2.729 -10.055 4.289 1 93.44 26 ASP B C 1
ATOM 811 O O . ASP B 1 26 ? -3.883 -10.328 4.621 1 93.44 26 ASP B O 1
ATOM 815 N N . LEU B 1 27 ? -2.467 -9.133 3.383 1 91.5 27 LEU B N 1
ATOM 816 C CA . LEU B 1 27 ? -3.533 -8.422 2.686 1 91.5 27 LEU B CA 1
ATOM 817 C C . LEU B 1 27 ? -4.352 -9.375 1.821 1 91.5 27 LEU B C 1
ATOM 819 O O . LEU B 1 27 ? -5.582 -9.312 1.823 1 91.5 27 LEU B O 1
ATOM 823 N N . VAL B 1 28 ? -3.678 -10.18 1.117 1 94.25 28 VAL B N 1
ATOM 824 C CA . VAL B 1 28 ? -4.336 -11.125 0.224 1 94.25 28 VAL B CA 1
ATOM 825 C C . VAL B 1 28 ? -5.141 -12.133 1.041 1 94.25 28 VAL B C 1
ATOM 827 O O . VAL B 1 28 ? -6.227 -12.555 0.628 1 94.25 28 VAL B O 1
ATOM 830 N N . PHE B 1 29 ? -4.621 -12.539 2.141 1 94.69 29 PHE B N 1
ATOM 831 C CA . PHE B 1 29 ? -5.324 -13.461 3.021 1 94.69 29 PHE B CA 1
ATOM 832 C C . PHE B 1 29 ? -6.691 -12.906 3.408 1 94.69 29 PHE B C 1
ATOM 834 O O . PHE B 1 29 ? -7.68 -13.641 3.443 1 94.69 29 PHE B O 1
ATOM 841 N N . ASP B 1 30 ? -6.723 -11.648 3.594 1 91.44 30 ASP B N 1
ATOM 842 C CA . ASP B 1 30 ? -7.945 -11 4.051 1 91.44 30 ASP B CA 1
ATOM 843 C C . ASP B 1 30 ? -8.859 -10.664 2.875 1 91.44 30 ASP B C 1
ATOM 845 O O . ASP B 1 30 ? -10 -10.242 3.07 1 91.44 30 ASP B O 1
ATOM 849 N N . ASP B 1 31 ? -8.391 -10.82 1.682 1 91.75 31 ASP B N 1
ATOM 850 C CA . ASP B 1 31 ? -9.148 -10.477 0.481 1 91.75 31 ASP B CA 1
ATOM 851 C C . ASP B 1 31 ? -9.875 -11.703 -0.072 1 91.75 31 ASP B C 1
ATOM 853 O O . ASP B 1 31 ? -9.289 -12.5 -0.809 1 91.75 31 ASP B O 1
ATOM 857 N N . THR B 1 32 ? -11.094 -11.711 0.088 1 93.62 32 THR B N 1
ATOM 858 C CA . THR B 1 32 ? -11.891 -12.875 -0.281 1 93.62 32 THR B CA 1
ATOM 859 C C . THR B 1 32 ? -12.078 -12.953 -1.794 1 93.62 32 THR B C 1
ATOM 861 O O . THR B 1 32 ? -12.461 -13.992 -2.33 1 93.62 32 THR B O 1
ATOM 864 N N . THR B 1 33 ? -11.828 -11.836 -2.5 1 94.5 33 THR B N 1
ATOM 865 C CA . THR B 1 33 ? -12.078 -11.789 -3.936 1 94.5 33 THR B CA 1
ATOM 866 C C . THR B 1 33 ? -10.805 -12.078 -4.719 1 94.5 33 THR B C 1
ATOM 868 O O . THR B 1 33 ? -10.82 -12.117 -5.949 1 94.5 33 THR B O 1
ATOM 871 N N . PHE B 1 34 ? -9.781 -12.258 -4.004 1 95.81 34 PHE B N 1
ATOM 872 C CA . PHE B 1 34 ? -8.516 -12.539 -4.668 1 95.81 34 PHE B CA 1
ATOM 873 C C . PHE B 1 34 ? -8.617 -13.797 -5.523 1 95.81 34 PHE B C 1
ATOM 875 O O . PHE B 1 34 ? -9.211 -14.797 -5.102 1 95.81 34 PHE B O 1
ATOM 882 N N . PRO B 1 35 ? -8.078 -13.758 -6.738 1 95.56 35 PRO B N 1
ATOM 883 C CA . PRO B 1 35 ? -8.109 -14.945 -7.598 1 95.56 35 PRO B CA 1
ATOM 884 C C . PRO B 1 35 ? -7.172 -16.047 -7.121 1 95.56 35 PRO B C 1
ATOM 886 O O . PRO B 1 35 ? -6.062 -16.188 -7.645 1 95.56 35 PRO B O 1
ATOM 889 N N . LYS B 1 36 ? -7.605 -16.906 -6.391 1 95 36 LYS B N 1
ATOM 890 C CA . LYS B 1 36 ? -6.809 -17.891 -5.672 1 95 36 LYS B CA 1
ATOM 891 C C . LYS B 1 36 ? -6.43 -19.062 -6.582 1 95 36 LYS B C 1
ATOM 893 O O . LYS B 1 36 ? -5.453 -19.766 -6.32 1 95 36 LYS B O 1
ATOM 898 N N . HIS B 1 37 ? -7.152 -19.188 -7.652 1 92.69 37 HIS B N 1
ATOM 899 C CA . HIS B 1 37 ? -6.992 -20.391 -8.453 1 92.69 37 HIS B CA 1
ATOM 900 C C . HIS B 1 37 ? -6.109 -20.141 -9.672 1 92.69 37 HIS B C 1
ATOM 902 O O . HIS B 1 37 ? -5.824 -21.062 -10.445 1 92.69 37 HIS B O 1
ATOM 908 N N . THR B 1 38 ? -5.715 -18.984 -9.828 1 93.62 38 THR B N 1
ATOM 909 C CA . THR B 1 38 ? -4.891 -18.672 -10.992 1 93.62 38 THR B CA 1
ATOM 910 C C . THR B 1 38 ? -3.426 -18.531 -10.594 1 93.62 38 THR B C 1
ATOM 912 O O . THR B 1 38 ? -3.119 -18.047 -9.5 1 93.62 38 THR B O 1
ATOM 915 N N . ASN B 1 39 ? -2.572 -18.922 -11.5 1 94.75 39 ASN B N 1
ATOM 916 C CA . ASN B 1 39 ? -1.136 -18.703 -11.375 1 94.75 39 ASN B CA 1
ATOM 917 C C . ASN B 1 39 ? -0.583 -17.906 -12.547 1 94.75 39 ASN B C 1
ATOM 919 O O . ASN B 1 39 ? 0.554 -18.109 -12.969 1 94.75 39 ASN B O 1
ATOM 923 N N . ASP B 1 40 ? -1.443 -17.094 -13.062 1 96.25 40 ASP B N 1
ATOM 924 C CA . ASP B 1 40 ? -1.056 -16.234 -14.18 1 96.25 40 ASP B CA 1
ATOM 925 C C . ASP B 1 40 ? -0.616 -14.859 -13.688 1 96.25 40 ASP B C 1
ATOM 927 O O . ASP B 1 40 ? -1.389 -14.148 -13.039 1 96.25 40 ASP B O 1
ATOM 931 N N . PHE B 1 41 ? 0.605 -14.5 -14.078 1 96.62 41 PHE B N 1
ATOM 932 C CA . PHE B 1 41 ? 1.206 -13.25 -13.625 1 96.62 41 PHE B CA 1
ATOM 933 C C . PHE B 1 41 ? 0.355 -12.062 -14.055 1 96.62 41 PHE B C 1
ATOM 935 O O . PHE B 1 41 ? 0.042 -11.195 -13.234 1 96.62 41 PHE B O 1
ATOM 942 N N . GLU B 1 42 ? -0.028 -11.992 -15.281 1 95.81 42 GLU B N 1
ATOM 943 C CA . GLU B 1 42 ? -0.775 -10.859 -15.812 1 95.81 42 GLU B CA 1
ATOM 944 C C . GLU B 1 42 ? -2.119 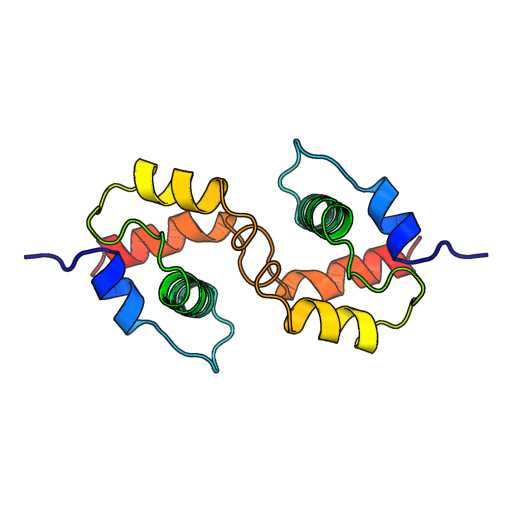-10.703 -15.109 1 95.81 42 GLU B C 1
ATOM 946 O O . GLU B 1 42 ? -2.516 -9.586 -14.758 1 95.81 42 GLU B O 1
ATOM 951 N N . THR B 1 43 ? -2.783 -11.828 -14.852 1 96.5 43 THR B N 1
ATOM 952 C CA . THR B 1 43 ? -4.086 -11.812 -14.195 1 96.5 43 THR B CA 1
ATOM 953 C C . THR B 1 43 ? -3.961 -11.289 -12.766 1 96.5 43 THR B C 1
ATOM 955 O O . THR B 1 43 ? -4.711 -10.398 -12.352 1 96.5 43 THR B O 1
ATOM 958 N N . ILE B 1 44 ? -2.977 -11.82 -12.055 1 96.38 44 ILE B N 1
ATOM 959 C CA . ILE B 1 44 ? -2.807 -11.453 -10.656 1 96.38 44 ILE B CA 1
ATOM 960 C C . ILE B 1 44 ? -2.293 -10.016 -10.562 1 96.38 44 ILE B C 1
ATOM 962 O O . ILE B 1 44 ? -2.773 -9.227 -9.75 1 96.38 44 ILE B O 1
ATOM 966 N N . SER B 1 45 ? -1.337 -9.633 -11.43 1 93.38 45 SER B N 1
ATOM 967 C CA . SER B 1 45 ? -0.82 -8.273 -11.469 1 93.38 45 SER B CA 1
ATOM 968 C C . SER B 1 45 ? -1.935 -7.266 -11.734 1 93.38 45 SER B C 1
ATOM 970 O O . SER B 1 45 ? -2.029 -6.242 -11.047 1 93.38 45 SER B O 1
ATOM 972 N N . ARG B 1 46 ? -2.779 -7.555 -12.688 1 93.38 46 ARG B N 1
ATOM 973 C CA . ARG B 1 46 ? -3.891 -6.668 -13.023 1 93.38 46 ARG B CA 1
ATOM 974 C C . ARG B 1 46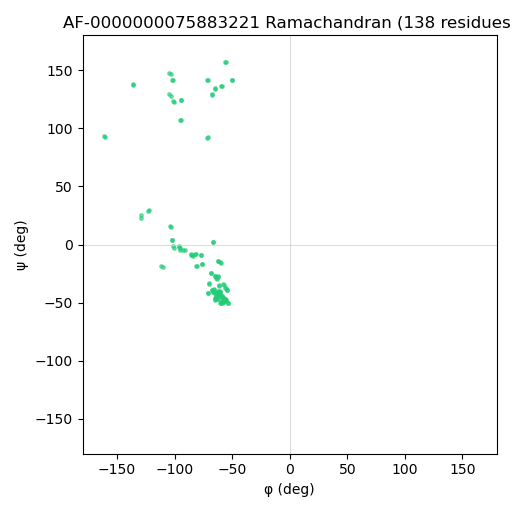 ? -4.867 -6.555 -11.852 1 93.38 46 ARG B C 1
ATOM 976 O O . ARG B 1 46 ? -5.375 -5.469 -11.57 1 93.38 46 ARG B O 1
ATOM 983 N N . TYR B 1 47 ? -5.203 -7.691 -11.234 1 94.06 47 TYR B N 1
ATOM 984 C CA . TYR B 1 47 ? -6.078 -7.684 -10.062 1 94.06 47 TYR B CA 1
ATOM 985 C C . TYR B 1 47 ? -5.547 -6.742 -8.992 1 94.06 47 TYR B C 1
ATOM 987 O O . TYR B 1 47 ? -6.285 -5.902 -8.477 1 94.06 47 TYR B O 1
ATOM 995 N N . LEU B 1 48 ? -4.25 -6.867 -8.633 1 91.81 48 LEU B N 1
ATOM 996 C CA . LEU B 1 48 ? -3.619 -6.055 -7.598 1 91.81 48 LEU B CA 1
ATOM 997 C C . LEU B 1 48 ? -3.627 -4.578 -7.988 1 91.81 48 LEU B C 1
ATOM 999 O O . LEU B 1 48 ? -3.859 -3.711 -7.145 1 91.81 48 LEU B O 1
ATOM 1003 N N . GLU B 1 49 ? -3.357 -4.344 -9.273 1 87.5 49 GLU B N 1
ATOM 1004 C CA . GLU B 1 49 ? -3.316 -2.977 -9.781 1 87.5 49 GLU B CA 1
ATOM 1005 C C . GLU B 1 49 ? -4.668 -2.285 -9.617 1 87.5 49 GLU B C 1
ATOM 1007 O O . GLU B 1 49 ? -4.727 -1.087 -9.328 1 87.5 49 GLU B O 1
ATOM 1012 N N . ASP B 1 50 ? -5.668 -3.051 -9.758 1 87.69 50 ASP B N 1
ATOM 1013 C CA . ASP B 1 50 ? -7.02 -2.494 -9.734 1 87.69 50 ASP B CA 1
ATOM 1014 C C . ASP B 1 50 ? -7.504 -2.295 -8.297 1 87.69 50 ASP B C 1
ATOM 1016 O O . ASP B 1 50 ? -8.523 -1.633 -8.07 1 87.69 50 ASP B O 1
ATOM 1020 N N . GLN B 1 51 ? -6.711 -2.812 -7.348 1 84 51 GLN B N 1
ATOM 1021 C CA . GLN B 1 51 ? -7.105 -2.693 -5.949 1 84 51 GLN B CA 1
ATOM 1022 C C . GLN B 1 51 ? -6.277 -1.629 -5.234 1 84 51 GLN B C 1
ATOM 1024 O O . GLN B 1 51 ? -5.047 -1.641 -5.305 1 84 51 GLN B O 1
ATOM 1029 N N . ALA B 1 52 ? -6.949 -0.792 -4.59 1 71.81 52 ALA B N 1
ATOM 1030 C CA . ALA B 1 52 ? -6.305 0.311 -3.883 1 71.81 52 ALA B CA 1
ATOM 1031 C C . ALA B 1 52 ? -5.414 -0.208 -2.758 1 71.81 52 ALA B C 1
ATOM 1033 O O . ALA B 1 52 ? -4.398 0.41 -2.426 1 71.81 52 ALA B O 1
ATOM 1034 N N . GLY B 1 53 ? -5.762 -1.277 -2.25 1 77.5 53 GLY B N 1
ATOM 1035 C CA . GLY B 1 53 ? -5.09 -1.826 -1.083 1 77.5 53 GLY B CA 1
ATOM 1036 C C . GLY B 1 53 ? -3.658 -2.244 -1.361 1 77.5 53 GLY B C 1
ATOM 1037 O O . GLY B 1 53 ? -2.91 -2.568 -0.437 1 77.5 53 GLY B O 1
ATOM 1038 N N . PHE B 1 54 ? -3.215 -2.023 -2.584 1 80.25 54 PHE B N 1
ATOM 1039 C CA . PHE B 1 54 ? -1.898 -2.543 -2.938 1 80.25 54 PHE B CA 1
ATOM 1040 C C . PHE B 1 54 ? -1.037 -1.453 -3.562 1 80.25 54 PHE B C 1
ATOM 1042 O O . PHE B 1 54 ? -0.066 -1.747 -4.262 1 80.25 54 PHE B O 1
ATOM 1049 N N . SER B 1 55 ? -1.325 -0.245 -3.303 1 81.31 55 SER B N 1
ATOM 1050 C CA . SER B 1 55 ? -0.716 0.787 -4.137 1 81.31 55 SER B CA 1
ATOM 1051 C C . SER B 1 55 ? 0.32 1.588 -3.352 1 81.31 55 SER B C 1
ATOM 1053 O O . SER B 1 55 ? 1.195 2.223 -3.941 1 81.31 55 SER B O 1
ATOM 1055 N N . PHE B 1 56 ? 0.267 1.546 -2.055 1 86.56 56 PHE B N 1
ATOM 1056 C CA . PHE B 1 56 ? 1.117 2.459 -1.299 1 86.56 56 PHE B CA 1
ATOM 1057 C C . PHE B 1 56 ? 1.777 1.741 -0.128 1 86.56 56 PHE B C 1
ATOM 1059 O O . PHE B 1 56 ? 1.128 0.965 0.577 1 86.56 56 PHE B O 1
ATOM 1066 N N . ASN B 1 57 ? 3.014 2.041 0.045 1 85.75 57 ASN B N 1
ATOM 1067 C CA . ASN B 1 57 ? 3.793 1.535 1.169 1 85.75 57 ASN B CA 1
ATOM 1068 C C . ASN B 1 57 ? 3.951 2.59 2.262 1 85.75 57 ASN B C 1
ATOM 1070 O O . ASN B 1 57 ? 4.566 3.633 2.037 1 85.75 57 ASN B O 1
ATOM 1074 N N . LEU B 1 58 ? 3.518 2.229 3.484 1 88.44 58 LEU B N 1
ATOM 1075 C CA . LEU B 1 58 ? 3.549 3.135 4.629 1 88.44 58 LEU B CA 1
ATOM 1076 C C . LEU B 1 58 ? 4.98 3.543 4.957 1 88.44 58 LEU B C 1
ATOM 1078 O O . LEU B 1 58 ? 5.211 4.625 5.5 1 88.44 58 LEU B O 1
ATOM 1082 N N . GLY B 1 59 ? 5.887 2.695 4.633 1 87.31 59 GLY B N 1
ATOM 1083 C CA . GLY B 1 59 ? 7.285 2.998 4.887 1 87.31 59 GLY B CA 1
ATOM 1084 C C . GLY B 1 59 ? 7.762 4.25 4.172 1 87.31 59 GLY B C 1
ATOM 1085 O O . GLY B 1 59 ? 8.797 4.816 4.527 1 87.31 59 GLY B O 1
ATOM 1086 N N . GLN B 1 60 ? 7.043 4.738 3.205 1 89 60 GLN B N 1
ATOM 1087 C CA . GLN B 1 60 ? 7.406 5.926 2.434 1 89 60 GLN B CA 1
ATOM 1088 C C . GLN B 1 60 ? 6.82 7.188 3.059 1 89 60 GLN B C 1
ATOM 1090 O O . GLN B 1 60 ? 7.137 8.297 2.633 1 89 60 GLN B O 1
ATOM 1095 N N . PHE B 1 61 ? 6.039 7.027 4.074 1 94 61 PHE B N 1
ATOM 1096 C CA . PHE B 1 61 ? 5.293 8.164 4.602 1 94 61 PHE B CA 1
ATOM 1097 C C . PHE B 1 61 ? 6.223 9.148 5.293 1 94 61 PHE B C 1
ATOM 1099 O O . PHE B 1 61 ? 6.051 10.359 5.176 1 94 61 PHE B O 1
ATOM 1106 N N . ASP B 1 62 ? 7.305 8.672 5.922 1 93.81 62 ASP B N 1
ATOM 1107 C CA . ASP B 1 62 ? 8.234 9.562 6.613 1 93.81 62 ASP B CA 1
ATOM 1108 C C . ASP B 1 62 ? 8.852 10.57 5.645 1 93.81 62 ASP B C 1
ATOM 1110 O O . ASP B 1 62 ? 8.938 11.766 5.953 1 93.81 62 ASP B O 1
ATOM 1114 N N . GLU B 1 63 ? 9.234 10.109 4.562 1 95.12 63 GLU B N 1
ATOM 1115 C CA . GLU B 1 63 ? 9.836 10.984 3.559 1 95.12 63 GLU B CA 1
ATOM 1116 C C . GLU B 1 63 ? 8.82 11.984 3.01 1 95.1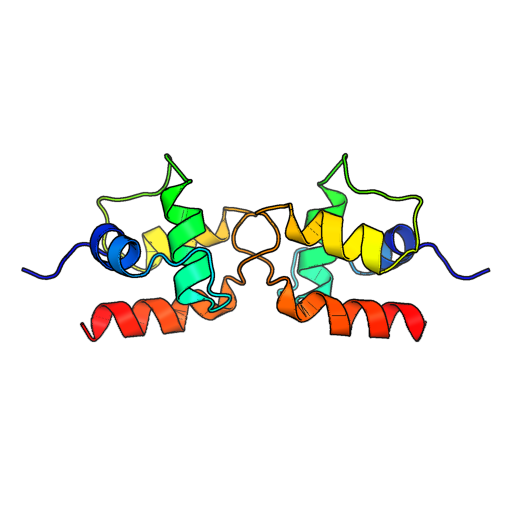2 63 GLU B C 1
ATOM 1118 O O . GLU B 1 63 ? 9.148 13.148 2.781 1 95.12 63 GLU B O 1
ATOM 1123 N N . ILE B 1 64 ? 7.652 11.586 2.768 1 95.88 64 ILE B N 1
ATOM 1124 C CA . ILE B 1 64 ? 6.582 12.445 2.266 1 95.88 64 ILE B CA 1
ATOM 1125 C C . ILE B 1 64 ? 6.289 13.547 3.279 1 95.88 64 ILE B C 1
ATOM 1127 O O . ILE B 1 64 ? 6.098 14.711 2.908 1 95.88 64 ILE B O 1
ATOM 1131 N N . TRP B 1 65 ? 6.25 13.125 4.543 1 96.69 65 TRP B N 1
ATOM 1132 C CA . TRP B 1 65 ? 6.008 14.102 5.598 1 96.69 65 TRP B CA 1
ATOM 1133 C C . TRP B 1 65 ? 7.113 15.148 5.629 1 96.69 65 TRP B C 1
ATOM 1135 O O . TRP B 1 65 ? 6.844 16.344 5.812 1 96.69 65 TRP B O 1
ATOM 1145 N N . GLU B 1 66 ? 8.352 14.734 5.449 1 96.31 66 GLU B N 1
ATOM 1146 C CA . GLU B 1 66 ? 9.477 15.672 5.391 1 96.31 66 GLU B CA 1
ATOM 1147 C C . GLU B 1 66 ? 9.312 16.656 4.234 1 96.31 66 GLU B C 1
ATOM 1149 O O . GLU B 1 66 ? 9.625 17.844 4.375 1 96.31 66 GLU B O 1
ATOM 1154 N N . ASP B 1 67 ? 8.867 16.172 3.125 1 95.75 67 ASP B N 1
ATOM 1155 C CA . ASP B 1 67 ? 8.594 17.031 1.979 1 95.75 67 ASP B CA 1
ATOM 1156 C C . ASP B 1 67 ? 7.531 18.078 2.32 1 95.75 67 ASP B C 1
ATOM 1158 O O . ASP B 1 67 ? 7.645 19.234 1.92 1 95.75 67 ASP B O 1
ATOM 1162 N N . TYR B 1 68 ? 6.535 17.625 2.992 1 96.56 68 TYR B N 1
ATOM 1163 C CA . TYR B 1 68 ? 5.484 18.531 3.455 1 96.56 68 TYR B CA 1
ATOM 1164 C C . TYR B 1 68 ? 6.059 19.625 4.348 1 96.56 68 TYR B C 1
ATOM 1166 O O . TYR B 1 68 ? 5.766 20.797 4.16 1 96.56 68 TYR B O 1
ATOM 1174 N N . LEU B 1 69 ? 6.949 19.234 5.277 1 95.06 69 LEU B N 1
ATOM 1175 C CA . LEU B 1 69 ? 7.52 20.188 6.211 1 95.06 69 LEU B CA 1
ATOM 1176 C C . LEU B 1 69 ? 8.438 21.172 5.488 1 95.06 69 LEU B C 1
ATOM 1178 O O . LEU B 1 69 ? 8.617 22.312 5.934 1 95.06 69 LEU B O 1
ATOM 1182 N N . ALA B 1 70 ? 8.953 20.844 4.426 1 93.75 70 ALA B N 1
ATOM 1183 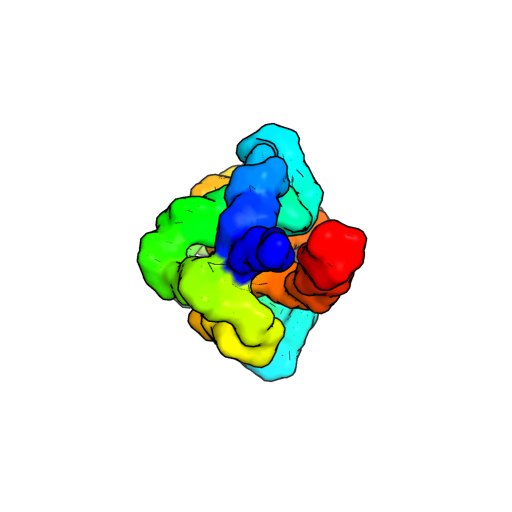C CA . ALA B 1 70 ? 9.906 21.656 3.672 1 93.75 70 ALA B CA 1
ATOM 1184 C C . ALA B 1 70 ? 9.188 22.656 2.771 1 93.75 70 ALA B C 1
ATOM 1186 O O . ALA B 1 70 ? 9.82 23.516 2.16 1 93.75 70 ALA B O 1
ATOM 1187 N N . HIS B 1 71 ? 7.926 22.562 2.629 1 84.56 71 HIS B N 1
ATOM 1188 C CA . HIS B 1 71 ? 7.152 23.469 1.787 1 84.56 71 HI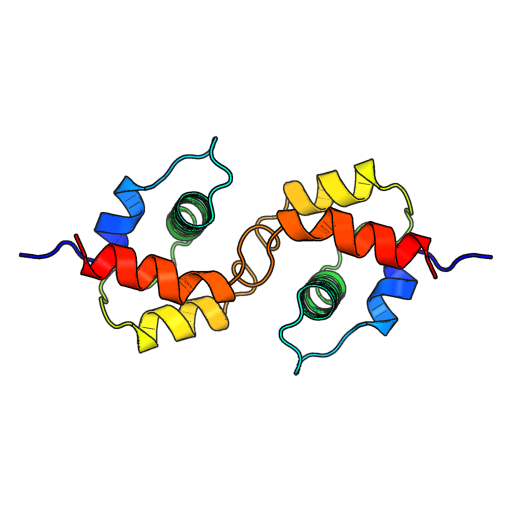S B CA 1
ATOM 1189 C C . HIS B 1 71 ? 6.355 24.453 2.631 1 84.56 71 HIS B C 1
ATOM 1191 O O . HIS B 1 71 ? 6.199 25.625 2.25 1 84.56 71 HIS B O 1
#

Solvent-accessible surface area (backbone atoms only — not comparable to full-atom values): 8310 Å² total; per-residue (Å²): 133,83,69,45,51,45,61,50,35,62,75,43,51,37,94,88,45,86,46,65,64,18,40,47,22,47,53,52,70,71,35,87,81,57,71,57,88,49,78,48,64,67,62,52,52,51,55,45,68,74,33,65,50,28,56,24,41,52,86,52,46,65,60,50,50,52,55,54,70,73,97,131,81,71,44,52,47,61,52,35,61,74,43,52,36,94,87,45,86,46,67,64,19,40,47,22,50,54,50,70,70,37,85,80,56,72,58,86,51,77,48,65,68,61,52,51,50,54,44,69,74,34,63,51,28,56,25,40,53,86,52,46,64,60,50,52,51,54,58,72,74,104

Radius of gyration: 16.42 Å; Cα contacts (8 Å, |Δi|>4): 151; chains: 2; bounding box: 26×60×31 Å

Foldseek 3Di:
DDQAPLVVLCVLADPVDLDLSNLVSVVVVPDPPQPRPDRDPVVNVVVLVVDPSNDDRPVCVVVVVVVVVVD/DDQAPLVVLCVLADPVDLDLSNLVSVVVVVDPPQPRPDRDPVVNVVVLVVDPSNDDRPVCVVVVVVVVVVD

Nearest PDB structures (foldseek):
  2o6k-assembly2_B  TM=7.422E-01  e=1.792E-03  Staphylococcus aureus subsp. aureus MW2
  2fj6-assembly1_A  TM=7.420E-01  e=6.875E-03  Bacillus subtilis
  2o6k-assembly2_B  TM=7.428E-01  e=1.560E-03  Staphylococcus aureus subsp. aureus MW2
  2fj6-assembly1_A  TM=7.424E-01  e=6.035E-03  Bacillus subtilis
  2o6k-assembly1_A  TM=6.831E-01  e=1.149E-02  Staphylococcus aureus subsp. aureus MW2